Protein AF-A0A9E0JYN0-F1 (afdb_monomer_lite)

Radius of gyration: 10.99 Å; chains: 1; bounding box: 26×20×26 Å

Structure (mmCIF, N/CA/C/O backbone):
data_AF-A0A9E0JYN0-F1
#
_entry.id   AF-A0A9E0JYN0-F1
#
loop_
_atom_site.group_PDB
_atom_site.id
_atom_site.type_symbol
_atom_site.label_atom_id
_atom_site.label_alt_id
_atom_site.label_comp_id
_atom_site.label_asym_id
_atom_site.label_entity_id
_atom_site.label_seq_id
_atom_site.pdbx_PDB_ins_code
_atom_site.Cartn_x
_atom_site.Cartn_y
_atom_site.Cartn_z
_atom_site.occupancy
_atom_site.B_iso_or_equiv
_atom_site.auth_seq_id
_atom_site.auth_comp_id
_atom_site.auth_asym_id
_atom_site.auth_atom_id
_atom_site.pdbx_PDB_model_num
ATOM 1 N N . MET A 1 1 ? -6.894 2.597 -8.935 1.00 86.00 1 MET A N 1
ATOM 2 C CA . MET A 1 1 ? -7.645 2.154 -7.738 1.00 86.00 1 MET A CA 1
ATOM 3 C C . MET A 1 1 ? -8.097 3.311 -6.847 1.00 86.00 1 MET A C 1
ATOM 5 O O . MET A 1 1 ? -7.354 4.237 -6.543 1.00 86.00 1 MET A O 1
ATOM 9 N N . THR A 1 2 ? -9.320 3.238 -6.346 1.00 89.75 2 THR A N 1
ATOM 10 C CA . THR A 1 2 ? -9.877 4.095 -5.293 1.00 89.75 2 THR A CA 1
ATOM 11 C C . THR A 1 2 ? -9.446 3.616 -3.902 1.00 89.75 2 THR A C 1
ATOM 13 O O . THR A 1 2 ? -9.135 2.444 -3.704 1.00 89.75 2 THR A O 1
ATOM 16 N N . LEU A 1 3 ? -9.476 4.494 -2.891 1.00 89.50 3 LEU A N 1
ATOM 17 C CA . LEU A 1 3 ? -9.167 4.111 -1.501 1.00 89.50 3 LEU A CA 1
ATOM 18 C C . LEU A 1 3 ? -10.071 2.974 -0.983 1.00 89.50 3 LEU A C 1
ATOM 20 O O . LEU A 1 3 ? -9.615 2.138 -0.208 1.00 89.50 3 LEU A O 1
ATOM 24 N N . LYS A 1 4 ? -11.337 2.919 -1.419 1.00 91.69 4 LYS A N 1
ATOM 25 C CA . LYS A 1 4 ? -12.279 1.862 -1.019 1.00 91.69 4 LYS A CA 1
ATOM 26 C C . LYS A 1 4 ? -11.841 0.486 -1.523 1.00 91.69 4 LYS A C 1
ATOM 28 O O . LYS A 1 4 ? -11.900 -0.475 -0.764 1.00 91.69 4 LYS A O 1
ATOM 33 N N . GLU A 1 5 ? -11.365 0.400 -2.764 1.00 93.50 5 GLU A N 1
ATOM 34 C CA . GLU A 1 5 ? -10.846 -0.851 -3.330 1.00 93.50 5 GLU A CA 1
ATOM 35 C C . GLU A 1 5 ? -9.588 -1.307 -2.581 1.00 93.50 5 GLU A C 1
ATOM 37 O O . GLU A 1 5 ? -9.492 -2.474 -2.210 1.00 93.50 5 GLU A O 1
ATOM 42 N N . VAL A 1 6 ? -8.673 -0.382 -2.251 1.00 93.31 6 VAL A N 1
ATOM 43 C CA . VAL A 1 6 ? -7.469 -0.699 -1.451 1.00 93.31 6 VAL A CA 1
ATOM 44 C C . VAL A 1 6 ? -7.863 -1.276 -0.093 1.00 93.31 6 VAL A C 1
ATOM 46 O O . VAL A 1 6 ? -7.324 -2.291 0.343 1.00 93.31 6 VAL A O 1
ATOM 49 N N . GLN A 1 7 ? -8.838 -0.655 0.575 1.00 93.00 7 GLN A N 1
ATOM 50 C CA . GLN A 1 7 ? -9.341 -1.142 1.856 1.00 93.00 7 GLN A CA 1
ATOM 51 C C . GLN A 1 7 ? -9.973 -2.531 1.746 1.00 93.00 7 GLN A C 1
ATOM 53 O O . GLN A 1 7 ? -9.888 -3.298 2.703 1.00 93.00 7 GLN A O 1
ATOM 58 N N . GLN A 1 8 ? -10.607 -2.864 0.620 1.00 94.44 8 GLN A N 1
ATOM 59 C CA . GLN A 1 8 ? -11.180 -4.190 0.412 1.00 94.44 8 GLN A CA 1
ATOM 60 C C . GLN A 1 8 ? -10.089 -5.255 0.253 1.00 94.44 8 GLN A C 1
ATOM 62 O O . GLN A 1 8 ? -10.181 -6.298 0.895 1.00 94.44 8 GLN A O 1
ATOM 67 N N . ILE A 1 9 ? -9.036 -4.971 -0.522 1.00 93.50 9 ILE A N 1
ATOM 68 C CA . ILE A 1 9 ? -7.874 -5.866 -0.662 1.00 93.50 9 ILE A CA 1
ATOM 69 C C . ILE A 1 9 ? -7.211 -6.090 0.701 1.00 93.50 9 ILE A C 1
ATOM 71 O O . ILE A 1 9 ? -7.036 -7.232 1.120 1.00 93.50 9 ILE A O 1
ATOM 75 N N . ALA A 1 10 ? -6.951 -5.009 1.443 1.00 93.25 10 ALA A N 1
ATOM 76 C CA . ALA A 1 10 ? -6.380 -5.081 2.786 1.00 93.25 10 ALA A CA 1
ATOM 77 C C . ALA A 1 10 ? -7.225 -5.962 3.726 1.00 93.25 10 ALA A C 1
ATOM 79 O O . ALA A 1 10 ? -6.696 -6.853 4.387 1.00 93.25 10 ALA A O 1
ATOM 80 N N . LYS A 1 11 ? -8.551 -5.767 3.751 1.00 93.69 11 LYS A N 1
ATOM 81 C CA . LYS A 1 11 ? -9.462 -6.575 4.580 1.00 93.69 11 LYS A CA 1
ATOM 82 C C . LYS A 1 11 ? -9.454 -8.052 4.195 1.00 93.69 11 LYS A C 1
ATOM 84 O O . LYS A 1 11 ? -9.477 -8.892 5.089 1.00 93.69 11 LYS A O 1
ATOM 89 N N . ASN A 1 12 ? -9.405 -8.368 2.900 1.00 94.31 12 ASN A N 1
ATOM 90 C CA . ASN A 1 12 ? -9.334 -9.752 2.422 1.00 94.31 12 ASN A CA 1
ATOM 91 C C . ASN A 1 12 ? -8.044 -10.454 2.888 1.00 94.31 12 ASN A C 1
ATOM 93 O O . ASN A 1 12 ? -8.044 -11.664 3.079 1.00 94.31 12 ASN A O 1
ATOM 97 N N . MET A 1 13 ? -6.976 -9.690 3.126 1.00 91.94 13 MET A N 1
ATOM 98 C CA . MET A 1 13 ? -5.701 -10.159 3.681 1.00 91.94 13 MET A CA 1
ATOM 99 C C . MET A 1 13 ? -5.646 -10.121 5.221 1.00 91.94 13 MET A C 1
ATOM 101 O O . MET A 1 13 ? -4.593 -10.364 5.807 1.00 91.94 13 MET A O 1
ATOM 105 N N . GLY A 1 14 ? -6.748 -9.781 5.900 1.00 93.12 14 GLY A N 1
ATOM 106 C CA . GLY A 1 14 ? -6.796 -9.647 7.361 1.00 93.12 14 GLY A CA 1
ATOM 107 C C . GLY A 1 14 ? -6.170 -8.356 7.912 1.00 93.12 14 GLY A C 1
ATOM 108 O O . GLY A 1 14 ? -6.049 -8.199 9.127 1.00 93.12 14 GLY A O 1
ATOM 109 N N . ILE A 1 15 ? -5.799 -7.403 7.052 1.00 93.06 15 ILE A N 1
ATOM 110 C CA . ILE A 1 15 ? -5.238 -6.109 7.455 1.00 93.06 15 ILE A CA 1
ATOM 111 C C . ILE A 1 15 ? -6.375 -5.176 7.884 1.00 93.06 15 ILE A C 1
ATOM 113 O O . ILE A 1 15 ? -7.366 -4.984 7.175 1.00 93.06 15 ILE A O 1
ATOM 117 N N . THR A 1 16 ? -6.220 -4.542 9.047 1.00 90.94 16 THR A N 1
ATOM 118 C CA . THR A 1 16 ? -7.189 -3.567 9.557 1.00 90.94 16 THR A CA 1
ATOM 119 C C . THR A 1 16 ? -6.828 -2.151 9.089 1.00 90.94 16 THR A C 1
ATOM 121 O O . THR A 1 16 ? -5.862 -1.580 9.588 1.00 90.94 16 THR A O 1
ATOM 124 N N . PRO A 1 17 ? -7.624 -1.509 8.209 1.00 84.50 17 PRO A N 1
ATOM 125 C CA . PRO A 1 17 ? -7.287 -0.203 7.631 1.00 84.50 17 PRO A CA 1
ATOM 126 C C . PRO A 1 17 ? -7.494 0.991 8.575 1.00 84.50 17 PRO A C 1
ATOM 128 O O . PRO A 1 17 ? -7.300 2.142 8.177 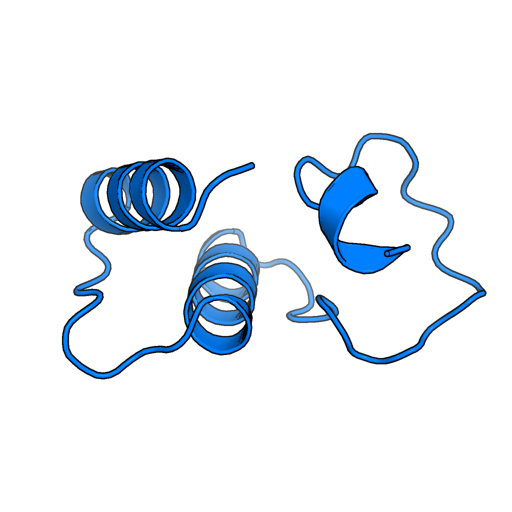1.00 84.50 17 PRO A O 1
ATOM 131 N N . LYS A 1 18 ? -7.943 0.762 9.817 1.00 78.31 18 LYS A N 1
ATOM 132 C CA . LYS A 1 18 ? -8.255 1.836 10.770 1.00 78.31 18 LYS A CA 1
ATOM 133 C C . LYS A 1 18 ? -6.971 2.632 11.046 1.00 78.31 18 LYS A C 1
ATOM 135 O O . LYS A 1 18 ? -6.062 2.110 11.678 1.00 78.31 18 LYS A O 1
ATOM 140 N N . LYS A 1 19 ? -6.962 3.908 10.632 1.00 83.25 19 LYS A N 1
ATOM 141 C CA . LYS A 1 19 ? -5.869 4.903 10.754 1.00 83.25 19 LYS A CA 1
ATOM 142 C C . LYS A 1 19 ? -4.787 4.890 9.663 1.00 83.25 19 LYS A C 1
ATOM 144 O O . LYS A 1 19 ? -3.848 5.668 9.780 1.00 83.25 19 LYS A O 1
ATOM 149 N N . MET A 1 20 ? -4.913 4.083 8.612 1.00 88.62 20 MET A N 1
ATOM 150 C CA . MET A 1 20 ? -3.952 4.095 7.504 1.00 88.62 20 MET A CA 1
ATOM 151 C C . MET A 1 20 ? -4.466 4.939 6.335 1.00 88.62 20 MET A C 1
ATOM 153 O O . MET A 1 20 ? -5.619 4.805 5.914 1.00 88.62 20 MET A O 1
ATOM 157 N N . ASN A 1 21 ? -3.607 5.802 5.796 1.00 91.06 21 ASN A N 1
ATOM 158 C CA . ASN A 1 21 ? -3.862 6.458 4.516 1.00 91.06 21 ASN A CA 1
ATOM 159 C C . ASN A 1 21 ? -3.652 5.472 3.345 1.00 91.06 21 ASN A C 1
ATOM 161 O O . ASN A 1 21 ? -3.228 4.331 3.541 1.00 91.06 21 ASN A O 1
ATOM 165 N N . LYS A 1 22 ? -3.968 5.897 2.114 1.00 91.31 22 LYS A N 1
ATOM 166 C CA . LYS A 1 22 ? -3.860 5.041 0.920 1.00 91.31 22 LYS A CA 1
ATOM 167 C C . LYS A 1 22 ? -2.453 4.457 0.753 1.00 91.31 22 LYS A C 1
ATOM 169 O O . LYS A 1 22 ? -2.322 3.260 0.529 1.00 91.31 22 LYS A O 1
ATOM 174 N N . THR A 1 23 ? -1.427 5.289 0.913 1.00 92.75 23 THR A N 1
ATOM 175 C CA . THR A 1 23 ? -0.019 4.897 0.788 1.00 92.75 23 THR A CA 1
ATOM 176 C C . THR A 1 23 ? 0.360 3.837 1.812 1.00 92.75 23 THR A C 1
ATOM 178 O O . THR A 1 23 ? 0.857 2.780 1.443 1.00 92.75 23 THR A O 1
ATOM 181 N N . GLN A 1 24 ? 0.044 4.076 3.084 1.00 93.06 24 GLN A N 1
ATOM 182 C CA . GLN A 1 24 ? 0.316 3.138 4.172 1.00 93.06 24 GLN A CA 1
ATOM 183 C C . GLN A 1 24 ? -0.403 1.804 3.970 1.00 93.06 24 GLN A C 1
ATOM 185 O O . GLN A 1 24 ? 0.171 0.754 4.243 1.00 93.06 24 GLN A O 1
ATOM 190 N N . LEU A 1 25 ? -1.644 1.829 3.473 1.00 94.19 25 LEU A N 1
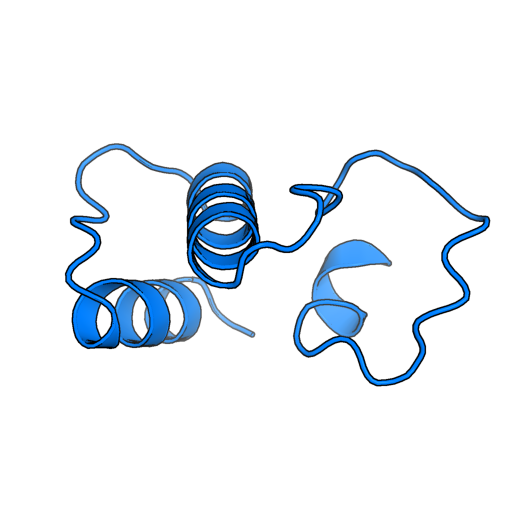ATOM 191 C CA . LEU A 1 25 ? -2.387 0.608 3.173 1.00 94.19 25 LEU A CA 1
ATOM 192 C C . LEU A 1 25 ? -1.707 -0.223 2.094 1.00 94.19 25 LEU A C 1
ATOM 194 O O . LEU A 1 25 ? -1.525 -1.421 2.283 1.00 94.19 25 LEU A O 1
ATOM 198 N N . ILE A 1 26 ? -1.324 0.413 0.989 1.00 94.62 26 ILE A N 1
ATOM 199 C CA . ILE A 1 26 ? -0.675 -0.275 -0.126 1.00 94.62 26 ILE A CA 1
ATOM 200 C C . ILE A 1 26 ? 0.682 -0.827 0.310 1.00 94.62 26 ILE A C 1
ATOM 202 O O . ILE A 1 26 ? 0.958 -1.996 0.075 1.00 94.62 26 ILE A O 1
ATOM 206 N N . GLN A 1 27 ? 1.483 -0.042 1.029 1.00 94.06 27 GLN A N 1
ATOM 207 C CA . GLN A 1 27 ? 2.756 -0.506 1.587 1.00 94.06 27 GLN A CA 1
ATOM 208 C C . GLN A 1 27 ? 2.568 -1.685 2.553 1.00 94.06 27 GLN A C 1
ATOM 210 O O . GLN A 1 27 ? 3.344 -2.633 2.528 1.00 94.06 27 GLN A O 1
ATOM 215 N N . THR A 1 28 ? 1.514 -1.670 3.375 1.00 94.69 28 THR A N 1
ATOM 216 C CA . THR A 1 28 ? 1.201 -2.793 4.276 1.00 94.69 28 THR A CA 1
ATOM 217 C C . THR A 1 28 ? 0.814 -4.048 3.495 1.00 94.69 28 THR A C 1
ATOM 219 O O . THR A 1 28 ? 1.239 -5.141 3.859 1.00 94.69 28 THR A O 1
ATOM 222 N N . ILE A 1 29 ? 0.035 -3.897 2.418 1.00 94.25 29 ILE A N 1
ATOM 223 C CA . ILE A 1 29 ? -0.306 -5.001 1.514 1.00 94.25 29 ILE A CA 1
ATOM 224 C C . ILE A 1 29 ? 0.963 -5.563 0.864 1.00 94.25 29 ILE A C 1
ATOM 226 O O . ILE A 1 29 ? 1.185 -6.764 0.950 1.00 94.25 29 ILE A O 1
ATOM 230 N N . GLN A 1 30 ? 1.830 -4.707 0.313 1.00 93.62 30 GLN A N 1
ATOM 231 C CA . GLN A 1 30 ? 3.100 -5.122 -0.292 1.00 93.62 30 GLN A CA 1
ATOM 232 C C . GLN A 1 30 ? 3.951 -5.930 0.694 1.00 93.62 30 GLN A C 1
ATOM 234 O O . GLN A 1 30 ? 4.394 -7.023 0.358 1.00 93.62 30 GLN A O 1
ATOM 239 N N . THR A 1 31 ? 4.099 -5.458 1.936 1.00 93.69 31 THR A N 1
ATOM 240 C CA . THR A 1 31 ? 4.808 -6.209 2.982 1.00 93.69 31 THR A CA 1
ATOM 241 C C . THR A 1 31 ? 4.154 -7.564 3.262 1.00 93.69 31 THR A C 1
ATOM 243 O O . THR A 1 31 ? 4.867 -8.549 3.424 1.00 93.69 31 THR A O 1
ATOM 246 N N . GLN A 1 32 ? 2.816 -7.649 3.292 1.00 94.12 32 GLN A N 1
ATOM 247 C CA . GLN A 1 32 ? 2.124 -8.929 3.496 1.00 94.12 32 GLN A CA 1
ATOM 248 C C . GLN A 1 32 ? 2.247 -9.903 2.328 1.00 94.12 32 GLN A C 1
ATOM 250 O O . GLN A 1 32 ? 2.185 -11.113 2.531 1.00 94.12 32 GLN A O 1
ATOM 255 N N . GLU A 1 33 ? 2.443 -9.392 1.121 1.00 92.00 33 GLU A N 1
ATOM 256 C CA . GLU A 1 33 ? 2.754 -10.192 -0.062 1.00 92.00 33 GLU A CA 1
ATOM 257 C C . GLU A 1 33 ? 4.239 -10.601 -0.118 1.00 92.00 33 GLU A C 1
ATOM 259 O O . GLU A 1 33 ? 4.664 -11.206 -1.098 1.00 92.00 33 GLU A O 1
ATOM 264 N N . ASN A 1 34 ? 5.031 -10.295 0.922 1.00 91.88 34 ASN A N 1
ATOM 265 C CA . ASN A 1 34 ? 6.493 -10.425 0.954 1.00 91.88 34 ASN A CA 1
ATOM 266 C C . ASN A 1 34 ? 7.209 -9.617 -0.144 1.00 91.88 34 ASN A C 1
ATOM 268 O O . ASN A 1 34 ? 8.327 -9.947 -0.542 1.00 91.88 34 ASN A O 1
ATOM 272 N N . ASN A 1 35 ? 6.582 -8.535 -0.606 1.00 90.25 35 ASN A N 1
ATOM 273 C CA . ASN A 1 35 ? 7.153 -7.579 -1.543 1.00 90.25 35 ASN A CA 1
ATOM 274 C C . ASN A 1 35 ? 7.770 -6.383 -0.807 1.00 90.25 35 ASN A C 1
ATO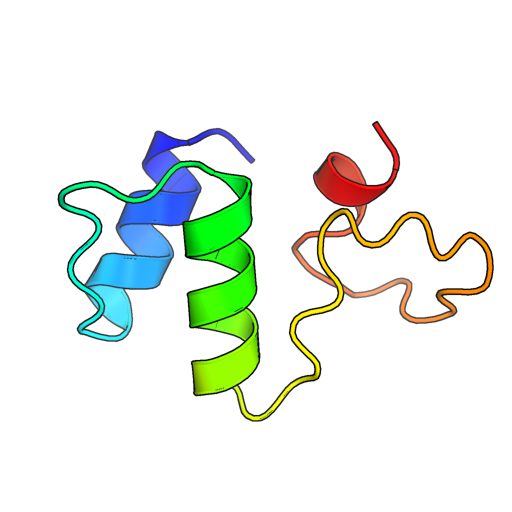M 276 O O . ASN A 1 35 ? 7.430 -6.059 0.333 1.00 90.25 35 ASN A O 1
ATOM 280 N N . THR A 1 36 ? 8.653 -5.665 -1.498 1.00 89.12 36 THR A N 1
ATOM 281 C CA . THR A 1 36 ? 9.170 -4.382 -1.015 1.00 89.12 36 THR A CA 1
ATOM 282 C C . THR A 1 36 ? 8.031 -3.353 -0.948 1.00 89.12 36 THR A C 1
ATOM 284 O O . THR A 1 36 ? 7.334 -3.174 -1.952 1.00 89.12 36 THR A O 1
ATOM 287 N N . PRO A 1 37 ? 7.845 -2.624 0.172 1.00 92.56 37 PRO A N 1
ATOM 288 C CA . PRO A 1 37 ? 6.815 -1.591 0.315 1.00 92.56 37 PRO A CA 1
ATOM 289 C C . PRO A 1 37 ? 7.189 -0.299 -0.437 1.00 92.56 37 PRO A C 1
ATOM 291 O O . PRO A 1 37 ? 7.356 0.766 0.154 1.00 92.56 37 PRO A O 1
ATOM 294 N N . CYS A 1 38 ? 7.373 -0.400 -1.754 1.00 91.56 38 CYS A N 1
ATOM 295 C CA . CYS A 1 38 ? 7.902 0.660 -2.613 1.00 91.56 38 CYS A CA 1
ATOM 296 C C . CYS A 1 38 ? 6.847 1.667 -3.099 1.00 91.56 38 CYS A C 1
ATOM 298 O O . CYS A 1 38 ? 7.192 2.633 -3.784 1.00 91.56 38 CYS A O 1
ATOM 300 N N . PHE A 1 39 ? 5.562 1.464 -2.787 1.00 92.38 39 PHE A N 1
ATOM 301 C CA . PHE A 1 39 ? 4.511 2.362 -3.258 1.00 92.38 39 PHE A CA 1
ATOM 302 C C . PHE A 1 39 ? 4.759 3.802 -2.788 1.00 92.38 39 PHE A C 1
ATOM 304 O O . PHE A 1 39 ? 4.955 4.053 -1.596 1.00 92.38 39 PHE A O 1
ATOM 311 N N . SER A 1 40 ? 4.723 4.752 -3.730 1.00 87.25 40 SER A N 1
ATOM 312 C CA . SER A 1 40 ? 5.003 6.176 -3.502 1.00 87.25 40 SER A CA 1
ATOM 313 C C . SER A 1 40 ? 6.426 6.491 -2.995 1.00 87.25 40 SER A C 1
ATOM 315 O O . SER A 1 40 ? 6.648 7.587 -2.478 1.00 87.25 40 SER A O 1
ATOM 317 N N . CYS A 1 41 ? 7.408 5.593 -3.159 1.00 82.94 41 CYS A N 1
ATOM 318 C CA . CYS A 1 41 ? 8.814 5.876 -2.818 1.00 82.94 41 CYS A CA 1
ATOM 319 C C . CYS A 1 41 ? 9.518 6.834 -3.795 1.00 82.94 41 CYS A C 1
ATOM 321 O O . CYS A 1 41 ? 10.649 7.231 -3.534 1.00 82.94 41 CYS A O 1
ATOM 323 N N . GLY A 1 42 ? 8.875 7.210 -4.906 1.00 74.06 42 GLY A N 1
ATOM 324 C CA . GLY A 1 42 ? 9.472 8.090 -5.916 1.00 74.06 42 GLY A CA 1
ATOM 325 C C . GLY A 1 42 ? 10.547 7.412 -6.770 1.00 74.06 42 GLY A C 1
ATOM 326 O O . GLY A 1 42 ? 11.327 8.099 -7.424 1.00 74.06 42 GLY A O 1
ATOM 327 N N . ASP A 1 43 ? 10.595 6.078 -6.772 1.00 75.75 43 ASP A N 1
ATOM 328 C CA . ASP A 1 43 ? 11.524 5.322 -7.604 1.00 75.75 43 ASP A CA 1
ATOM 329 C C . ASP A 1 43 ? 11.032 5.281 -9.058 1.00 75.75 43 ASP A C 1
ATOM 331 O O . ASP A 1 43 ? 10.151 4.502 -9.430 1.00 75.75 43 ASP A O 1
ATOM 335 N N . SER A 1 44 ? 11.612 6.145 -9.890 1.00 71.94 44 SER A N 1
ATOM 336 C CA . SER A 1 44 ? 11.351 6.197 -11.331 1.00 71.94 44 SER A CA 1
ATOM 337 C C . SER A 1 44 ? 11.956 5.018 -12.098 1.00 71.94 44 SER A C 1
ATOM 339 O O . SER A 1 44 ? 11.656 4.849 -13.280 1.00 71.94 44 SER A O 1
ATOM 341 N N . SER A 1 45 ? 12.782 4.196 -11.443 1.00 80.06 45 SER A N 1
ATOM 342 C CA . SER A 1 45 ? 13.432 3.027 -12.034 1.00 80.06 45 SER A CA 1
ATOM 343 C C . SER A 1 45 ? 12.650 1.726 -11.840 1.00 80.06 45 SE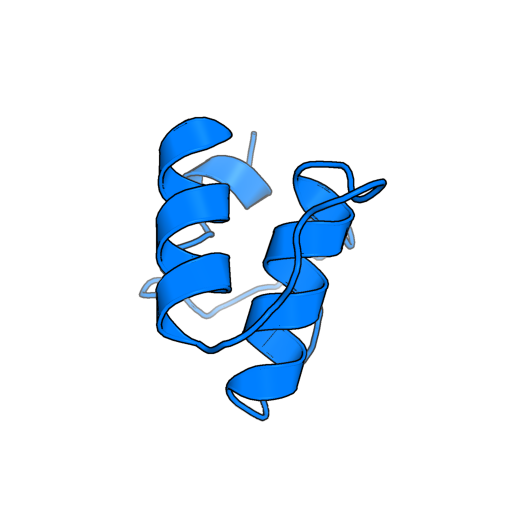R A C 1
ATOM 345 O O . SER A 1 45 ? 13.132 0.670 -12.241 1.00 80.06 45 SER A O 1
ATOM 347 N N . CYS A 1 46 ? 11.435 1.779 -11.277 1.00 85.06 46 CYS A N 1
ATOM 348 C CA . CYS A 1 46 ? 10.586 0.601 -11.110 1.00 85.06 46 CYS A CA 1
ATOM 349 C C . CYS A 1 46 ? 10.274 -0.062 -12.469 1.00 85.06 46 CYS A C 1
ATOM 351 O O . CYS A 1 46 ? 9.542 0.489 -13.295 1.00 85.06 46 CYS A O 1
ATOM 353 N N . GLN A 1 47 ? 10.826 -1.261 -12.681 1.00 84.94 47 GLN A N 1
ATOM 354 C CA . GLN A 1 47 ? 10.647 -2.066 -13.901 1.00 84.94 47 GLN A CA 1
ATOM 355 C C . GLN A 1 47 ? 9.482 -3.059 -13.799 1.00 84.94 47 GLN A C 1
ATOM 357 O O . GLN A 1 47 ? 9.241 -3.813 -14.736 1.00 84.94 47 GLN A O 1
ATOM 362 N N . GLU A 1 48 ? 8.756 -3.073 -12.678 1.00 86.38 48 GLU A N 1
ATOM 363 C CA . GLU A 1 48 ? 7.622 -3.974 -12.490 1.00 86.38 48 GLU A CA 1
ATOM 364 C C . GLU A 1 48 ? 6.370 -3.383 -13.148 1.00 86.38 48 GLU A C 1
ATOM 366 O O . GLU A 1 48 ? 5.624 -2.595 -12.554 1.00 86.38 48 GLU A O 1
ATOM 371 N N . PHE A 1 49 ? 6.185 -3.709 -14.427 1.00 85.88 49 PHE A N 1
ATOM 372 C CA . PHE A 1 49 ? 5.082 -3.200 -15.239 1.00 85.88 49 PHE A CA 1
ATOM 373 C C . PHE A 1 49 ? 3.737 -3.836 -14.878 1.00 85.88 49 PHE A C 1
ATOM 375 O O . PHE A 1 49 ? 2.717 -3.162 -15.025 1.00 85.88 49 PHE A O 1
ATOM 382 N N . ASP A 1 50 ? 3.744 -5.055 -14.330 1.00 88.62 50 ASP A N 1
ATOM 383 C CA . ASP A 1 50 ? 2.538 -5.794 -13.936 1.00 88.62 50 ASP A CA 1
ATOM 384 C C . ASP A 1 50 ? 2.120 -5.521 -12.479 1.00 88.62 50 ASP A C 1
ATOM 386 O O . ASP A 1 50 ? 1.204 -6.146 -11.938 1.00 88.62 50 ASP A O 1
ATOM 390 N N . CYS A 1 51 ? 2.750 -4.543 -11.819 1.00 89.81 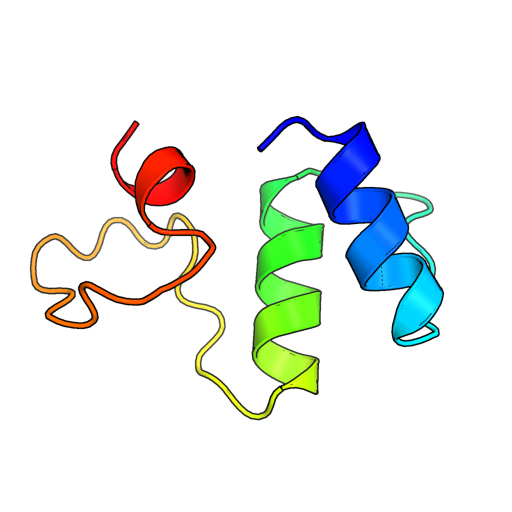51 CYS A N 1
ATOM 391 C CA . CYS A 1 51 ? 2.368 -4.137 -10.472 1.00 89.81 51 CYS A CA 1
ATOM 392 C C . CYS A 1 51 ? 0.943 -3.559 -10.455 1.00 89.81 51 CYS A C 1
ATOM 394 O O . CYS A 1 51 ? 0.669 -2.508 -11.041 1.00 89.81 51 CYS A O 1
ATOM 396 N N . LEU A 1 52 ? 0.059 -4.185 -9.670 1.00 90.94 52 LEU A N 1
ATOM 397 C CA . LEU A 1 52 ? -1.330 -3.753 -9.452 1.00 90.94 52 LEU A CA 1
ATOM 398 C C . LEU A 1 52 ? -1.445 -2.270 -9.051 1.00 90.94 52 LEU A C 1
ATOM 400 O O . LEU A 1 52 ? -2.422 -1.592 -9.367 1.00 90.94 52 LEU A O 1
ATOM 404 N N . TRP A 1 53 ? -0.437 -1.757 -8.345 1.00 91.56 53 TRP A N 1
ATOM 405 C CA . TRP A 1 53 ? -0.408 -0.404 -7.793 1.00 91.56 53 TRP A CA 1
ATOM 406 C C . TRP A 1 53 ? 0.191 0.635 -8.741 1.00 91.56 53 TRP A C 1
ATOM 408 O O . TRP A 1 53 ? 0.152 1.830 -8.436 1.00 91.56 53 TRP A O 1
ATOM 418 N N . ARG A 1 54 ? 0.761 0.208 -9.875 1.00 89.25 54 ARG A N 1
ATOM 419 C CA . ARG A 1 54 ? 1.597 1.044 -10.741 1.00 89.25 54 ARG A CA 1
ATOM 420 C C . ARG A 1 54 ? 0.879 2.295 -11.227 1.00 89.25 54 ARG A C 1
ATOM 422 O O . ARG A 1 54 ? 1.440 3.381 -11.135 1.00 89.25 54 ARG A O 1
ATOM 429 N N . GLU A 1 55 ? -0.364 2.166 -11.687 1.00 87.88 55 GLU A N 1
ATOM 430 C CA . GLU A 1 55 ? -1.159 3.299 -12.182 1.00 87.88 55 GLU A CA 1
ATOM 431 C C . GLU A 1 55 ? -1.385 4.394 -11.135 1.00 87.88 55 GLU A C 1
ATOM 433 O O . GLU A 1 55 ? -1.538 5.557 -11.492 1.00 87.88 55 GLU A O 1
ATOM 438 N N . ASP A 1 56 ? -1.455 4.032 -9.853 1.00 88.12 56 ASP A N 1
ATOM 439 C CA . ASP A 1 56 ? -1.562 4.985 -8.746 1.00 88.12 56 ASP A CA 1
ATOM 440 C C . ASP A 1 56 ? -0.196 5.448 -8.234 1.00 88.12 56 ASP A C 1
ATOM 442 O O . ASP A 1 56 ? -0.117 6.499 -7.613 1.00 88.12 56 ASP A O 1
ATOM 446 N N . CYS A 1 57 ? 0.866 4.677 -8.473 1.00 88.38 57 CYS A N 1
ATOM 447 C CA . CYS A 1 57 ? 2.222 4.996 -8.033 1.00 88.38 57 CYS A CA 1
ATOM 448 C C . CYS A 1 57 ? 2.920 6.020 -8.943 1.00 88.38 57 CYS A C 1
ATOM 450 O O . CY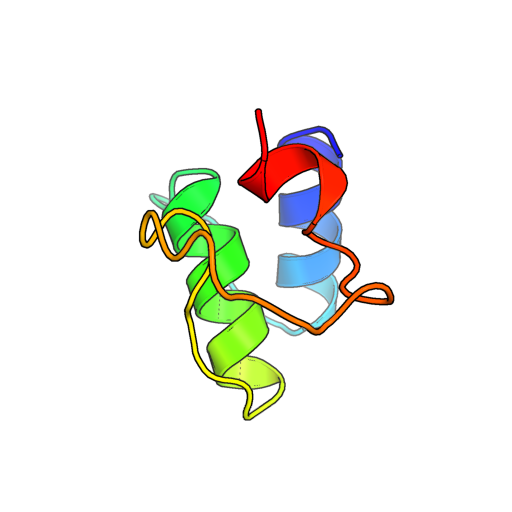S A 1 57 ? 3.820 6.719 -8.487 1.00 88.38 57 CYS A O 1
ATOM 452 N N . ILE A 1 58 ? 2.537 6.081 -10.223 1.00 84.19 58 ILE A N 1
ATOM 453 C CA . ILE A 1 58 ? 3.095 7.011 -11.223 1.00 84.19 58 ILE A CA 1
ATOM 454 C C . ILE A 1 58 ? 2.313 8.330 -11.346 1.00 84.19 58 ILE A C 1
ATOM 456 O O . ILE A 1 58 ? 2.677 9.167 -12.171 1.00 84.19 58 ILE A O 1
ATOM 460 N N . LYS A 1 59 ? 1.209 8.473 -10.606 1.00 78.44 59 LYS A N 1
ATOM 461 C CA . LYS A 1 59 ? 0.368 9.679 -10.570 1.00 78.44 59 LYS A CA 1
ATOM 462 C C . LYS A 1 59 ? 0.873 10.656 -9.523 1.00 78.44 59 LYS A C 1
ATOM 464 O O . LYS A 1 59 ? 0.820 11.867 -9.821 1.00 78.44 59 LYS A O 1
#

Secondary structure (DSSP, 8-state):
--HHHHHHHHHHTT---TT--HHHHHHHHHHHTTS---TTS--TT---TT-TTHHHH--

pLDDT: mean 89.19, std 5.39, range [71.94, 94.69]

Foldseek 3Di:
DDLVVLCVLCVVLVHDCVPPDSLRSQLVSCVSVVHHSCQLVPPPPDPCPVDPCVVVSVD

Sequence (59 aa):
MTLKEVQQIAKNMGITPKKMNKTQLIQTIQTQENNTPCFSCGDSSCQEFDCLWREDCIK